Protein AF-A0A8S3XMY6-F1 (afdb_monomer_lite)

InterPro domains:
  IPR025398 ZMYM1-like, RNase-like domain [PF14291] (7-100)

Foldseek 3Di:
DPPPDDPVVVPPDDDPVVVVVCCVPPVVVVVLVVVCVQQPPHDKDKDWDWDDDVDQKIWIWIWIWGAGVHIDIGTQDIFTFNDPDPVRVVVSVVVSVVVSD

Structure (mmCIF, N/CA/C/O backbone):
data_AF-A0A8S3XMY6-F1
#
_entry.id   AF-A0A8S3XMY6-F1
#
loop_
_atom_site.group_PDB
_atom_site.id
_atom_site.type_symbol
_atom_site.label_atom_id
_atom_site.label_alt_id
_atom_site.label_comp_id
_atom_site.label_asym_id
_atom_site.label_entity_id
_atom_site.label_seq_id
_atom_site.pdbx_PDB_ins_code
_atom_site.Cartn_x
_atom_site.Cartn_y
_atom_site.Cartn_z
_atom_site.occupancy
_atom_site.B_iso_or_equiv
_atom_site.auth_seq_id
_atom_site.auth_comp_id
_atom_site.auth_asym_id
_atom_site.auth_atom_id
_atom_site.pdbx_PDB_model_num
ATOM 1 N N . MET A 1 1 ? -8.562 22.765 8.006 1.00 46.72 1 MET A N 1
ATOM 2 C CA . MET A 1 1 ? -8.330 22.030 9.271 1.00 46.72 1 MET A CA 1
ATOM 3 C C . MET A 1 1 ? -9.574 22.128 10.140 1.00 46.72 1 MET A C 1
ATOM 5 O O . MET A 1 1 ? -10.085 23.227 10.315 1.00 46.72 1 MET A O 1
ATOM 9 N N . CYS A 1 2 ? -10.077 20.980 10.596 1.00 55.47 2 CYS A N 1
ATOM 10 C CA . CYS A 1 2 ? -11.446 20.757 11.083 1.00 55.47 2 CYS A CA 1
ATOM 11 C C . CYS A 1 2 ? -11.696 21.128 12.566 1.00 55.47 2 CYS A C 1
ATOM 13 O O . CYS A 1 2 ? -12.789 20.896 13.066 1.00 55.47 2 CYS A O 1
ATOM 15 N N . PHE A 1 3 ? -10.720 21.714 13.274 1.00 64.88 3 PHE A N 1
ATOM 16 C CA . PHE A 1 3 ? -10.809 21.996 14.719 1.00 64.88 3 PHE A CA 1
ATOM 17 C C . PHE A 1 3 ? -10.192 23.359 15.068 1.00 64.88 3 PHE A C 1
ATOM 19 O O . PHE A 1 3 ? -9.120 23.434 15.662 1.00 64.88 3 PHE A O 1
ATOM 26 N N . LYS A 1 4 ? -10.822 24.461 14.646 1.00 64.62 4 LYS A N 1
ATOM 27 C CA . LYS A 1 4 ? -10.269 25.812 14.872 1.00 64.62 4 LYS A CA 1
ATOM 28 C C . LYS A 1 4 ? -10.409 26.298 16.324 1.00 64.62 4 LYS A C 1
ATOM 30 O O . LYS A 1 4 ? -9.573 27.082 16.768 1.00 64.62 4 LYS A O 1
ATOM 35 N N . ASP A 1 5 ? -11.384 25.775 17.071 1.00 77.50 5 ASP A N 1
ATOM 36 C CA . ASP A 1 5 ? -11.803 26.348 18.363 1.00 77.50 5 ASP A CA 1
ATOM 37 C C . ASP A 1 5 ? -11.350 25.551 19.600 1.00 77.50 5 ASP A C 1
ATOM 39 O O . ASP A 1 5 ? -11.593 25.964 20.734 1.00 77.50 5 ASP A O 1
ATOM 43 N N . SER A 1 6 ? -10.675 24.410 19.423 1.00 81.81 6 SER A N 1
ATOM 44 C CA . SER A 1 6 ? -10.170 23.632 20.561 1.00 81.81 6 SER A CA 1
ATOM 45 C C . SER A 1 6 ? -8.820 24.176 21.034 1.00 81.81 6 SER A C 1
ATOM 47 O O . SER A 1 6 ? -7.838 24.187 20.283 1.00 81.81 6 SER A O 1
ATOM 49 N N . LYS A 1 7 ? -8.763 24.589 22.310 1.00 78.25 7 LYS A N 1
ATOM 50 C CA . LYS A 1 7 ? -7.539 25.077 22.972 1.00 78.25 7 LYS A CA 1
ATOM 51 C C . LYS A 1 7 ? -6.391 24.066 22.879 1.00 78.25 7 LYS A C 1
ATOM 53 O O . LYS A 1 7 ? -5.275 24.442 22.546 1.00 78.25 7 LYS A O 1
ATOM 58 N N . ALA A 1 8 ? -6.687 22.776 23.054 1.00 76.88 8 ALA A N 1
ATOM 59 C CA . ALA A 1 8 ? -5.687 21.712 22.967 1.00 76.88 8 ALA A CA 1
ATOM 60 C C . ALA A 1 8 ? -5.022 21.637 21.579 1.00 76.88 8 ALA A C 1
ATOM 62 O O . ALA A 1 8 ? -3.813 21.459 21.477 1.00 76.88 8 ALA A O 1
ATOM 63 N N . THR A 1 9 ? -5.786 21.822 20.497 1.00 71.44 9 THR A N 1
ATOM 64 C CA . THR A 1 9 ? -5.240 21.859 19.126 1.00 71.44 9 THR A CA 1
ATOM 65 C C . THR A 1 9 ? -4.516 23.159 18.796 1.00 71.44 9 THR A C 1
ATOM 67 O O . THR A 1 9 ? -3.590 23.135 17.992 1.00 71.44 9 THR A O 1
ATOM 70 N N . GLN A 1 10 ? -4.899 24.285 19.408 1.00 73.38 10 GLN A N 1
ATOM 71 C CA . GLN A 1 10 ? -4.185 25.558 19.242 1.00 73.38 10 GLN A CA 1
ATOM 72 C C . GLN A 1 10 ? -2.791 25.522 19.898 1.00 73.38 10 GLN A C 1
ATOM 74 O O . GLN A 1 10 ? -1.856 26.165 19.414 1.00 73.38 10 GLN A O 1
ATOM 79 N N . GLU A 1 11 ? -2.643 24.737 20.966 1.00 78.19 11 GLU A N 1
ATOM 80 C CA . GLU A 1 11 ? -1.387 24.539 21.698 1.00 78.19 11 GLU A CA 1
ATOM 81 C C . GLU A 1 11 ? -0.526 23.395 21.134 1.00 78.19 11 GLU A C 1
ATOM 83 O O . GLU A 1 11 ? 0.688 23.371 21.346 1.00 78.19 11 GLU A O 1
ATOM 88 N N . LEU A 1 12 ? -1.117 22.473 20.363 1.00 77.31 12 LEU A N 1
ATOM 89 C CA . LEU A 1 12 ? -0.416 21.352 19.737 1.00 77.31 12 LEU A CA 1
ATOM 90 C C . LEU A 1 12 ? 0.441 21.818 18.549 1.00 77.31 12 LEU A C 1
ATOM 92 O O . LEU A 1 12 ? 0.088 21.660 17.381 1.00 77.31 12 LEU A O 1
ATOM 96 N N . LYS A 1 13 ? 1.610 22.384 18.854 1.00 78.62 13 LYS A N 1
ATOM 97 C CA . LYS A 1 13 ? 2.654 22.707 17.876 1.00 78.62 13 LYS A CA 1
ATOM 98 C C . LYS A 1 13 ? 3.741 21.647 17.935 1.00 78.62 13 LYS A C 1
ATOM 100 O O . LYS A 1 13 ? 4.492 21.551 18.903 1.00 78.62 13 LYS A O 1
ATOM 105 N N . LEU A 1 14 ? 3.825 20.845 16.884 1.00 83.44 14 LEU A N 1
ATOM 106 C CA . LEU A 1 14 ? 4.835 19.807 16.738 1.00 83.44 14 LEU A CA 1
ATOM 107 C C . LEU A 1 14 ? 5.753 20.166 15.574 1.00 83.44 14 LEU A C 1
ATOM 109 O O . LEU A 1 14 ? 5.299 20.605 14.519 1.00 83.44 14 LEU A O 1
ATOM 113 N N . HIS A 1 15 ? 7.053 19.959 15.763 1.00 86.81 15 HIS A N 1
ATOM 114 C CA . HIS A 1 15 ? 7.994 20.015 14.652 1.00 86.81 15 HIS A CA 1
ATOM 115 C C . HIS A 1 15 ? 7.686 18.890 13.653 1.00 86.81 15 HIS A C 1
ATOM 117 O O . HIS A 1 15 ? 7.317 17.790 14.077 1.00 86.81 15 HIS A O 1
ATOM 123 N N . CYS A 1 16 ? 7.891 19.127 12.352 1.00 86.12 16 CYS A N 1
ATOM 124 C CA . CYS A 1 16 ? 7.592 18.150 11.297 1.00 86.12 16 CYS A CA 1
ATOM 125 C C . CYS A 1 16 ? 8.228 16.784 11.574 1.00 86.12 16 CYS A C 1
ATOM 127 O O . CYS A 1 16 ? 7.565 15.768 11.421 1.00 86.12 16 CYS A O 1
ATOM 129 N N . THR A 1 17 ? 9.463 16.748 12.085 1.00 90.25 17 THR A N 1
ATOM 130 C CA . THR A 1 17 ? 10.135 15.494 12.466 1.00 90.25 17 THR A CA 1
ATOM 131 C C . THR A 1 17 ? 9.342 14.701 13.503 1.00 90.25 17 THR A C 1
ATOM 133 O O . THR A 1 17 ? 9.183 13.497 13.354 1.00 90.25 17 THR A O 1
ATOM 136 N N . LYS A 1 18 ? 8.793 15.367 14.528 1.00 88.31 18 LYS A N 1
ATOM 137 C CA . LYS A 1 18 ? 8.014 14.710 15.584 1.00 88.31 18 LYS A CA 1
ATOM 138 C C . LYS A 1 18 ? 6.661 14.228 15.059 1.00 88.31 18 LYS A C 1
ATOM 140 O O . LYS A 1 18 ? 6.239 13.135 15.416 1.00 88.31 18 LYS A O 1
ATOM 145 N N . CYS A 1 19 ? 6.013 14.999 14.184 1.00 90.19 19 CYS A N 1
ATOM 146 C CA . CYS A 1 19 ? 4.811 14.540 13.481 1.00 90.19 19 CYS A CA 1
ATOM 147 C C . CYS A 1 19 ? 5.093 13.292 12.644 1.00 90.19 19 CYS A C 1
ATOM 149 O O . CYS A 1 19 ? 4.370 12.309 12.767 1.00 90.19 19 CYS A O 1
ATOM 151 N N . THR A 1 20 ? 6.153 13.311 11.834 1.00 92.25 20 THR A N 1
ATOM 152 C CA . THR A 1 20 ? 6.560 12.168 11.010 1.00 92.25 20 THR A CA 1
ATOM 153 C C . THR A 1 20 ? 6.849 10.942 11.868 1.00 92.25 20 THR A C 1
ATOM 155 O O . THR A 1 20 ? 6.432 9.844 11.517 1.00 92.25 20 THR A O 1
ATOM 158 N N . GLU A 1 21 ? 7.495 11.118 13.019 1.00 94.31 21 GLU A N 1
ATOM 159 C CA . GLU A 1 21 ? 7.799 10.014 13.930 1.00 94.31 21 GLU A CA 1
ATOM 160 C C . GLU A 1 21 ? 6.538 9.416 14.569 1.00 94.31 21 GLU A C 1
ATOM 162 O O . GLU A 1 21 ? 6.427 8.200 14.707 1.00 94.31 21 GLU A O 1
ATOM 167 N N . ILE A 1 22 ? 5.546 10.250 14.899 1.00 94.44 22 ILE A N 1
ATOM 168 C CA . ILE A 1 22 ? 4.233 9.783 15.368 1.00 94.44 22 ILE A CA 1
ATOM 169 C C . ILE A 1 22 ? 3.499 9.034 14.250 1.00 94.44 22 ILE A C 1
ATOM 171 O O . ILE A 1 22 ? 2.933 7.970 14.498 1.00 94.44 22 ILE A O 1
ATOM 175 N N . MET A 1 23 ? 3.525 9.551 13.016 1.00 92.31 23 MET A N 1
ATOM 176 C CA . MET A 1 23 ? 2.940 8.854 11.867 1.00 92.31 23 MET A CA 1
ATOM 177 C C . MET A 1 23 ? 3.569 7.471 11.693 1.00 92.31 23 MET A C 1
ATOM 179 O O . MET A 1 23 ? 2.845 6.486 11.623 1.00 92.31 23 MET A O 1
ATOM 183 N N . LYS A 1 24 ? 4.904 7.392 11.672 1.00 92.44 24 LYS A N 1
ATOM 184 C CA . LYS A 1 24 ? 5.650 6.159 11.393 1.00 92.44 24 LYS A CA 1
ATOM 185 C C . LYS A 1 24 ? 5.530 5.109 12.490 1.00 92.44 24 LYS A C 1
ATOM 187 O O . LYS A 1 24 ? 5.375 3.938 12.175 1.00 92.44 24 LYS A O 1
ATOM 192 N N . ASN A 1 25 ? 5.603 5.509 13.758 1.00 94.44 25 ASN A N 1
ATOM 193 C CA . ASN A 1 25 ? 5.699 4.543 14.858 1.00 94.44 25 ASN A CA 1
ATOM 194 C C . ASN A 1 25 ? 4.377 4.276 15.573 1.00 94.44 25 ASN A C 1
ATOM 196 O O . ASN A 1 25 ? 4.286 3.305 16.317 1.00 94.44 25 ASN A O 1
ATOM 200 N N . VAL A 1 26 ? 3.369 5.133 15.392 1.00 94.62 26 VAL A N 1
ATOM 201 C CA . VAL A 1 26 ? 2.086 5.001 16.097 1.00 94.62 26 VAL A CA 1
ATOM 202 C C . VAL A 1 26 ? 0.953 4.760 15.113 1.00 94.62 26 VAL A C 1
ATOM 204 O O . VAL A 1 26 ? 0.305 3.719 15.176 1.00 94.62 26 VAL A O 1
ATOM 207 N N . LEU A 1 27 ? 0.718 5.693 14.186 1.00 94.06 27 LEU A N 1
ATOM 208 C CA . LEU A 1 27 ? -0.445 5.593 13.300 1.00 94.06 27 LEU A CA 1
ATOM 209 C C . LEU A 1 27 ? -0.273 4.526 12.221 1.00 94.06 27 LEU A C 1
ATOM 211 O O . LEU A 1 27 ? -1.191 3.746 11.991 1.00 94.06 27 LEU A O 1
ATOM 215 N N . MET A 1 28 ? 0.890 4.465 11.575 1.00 90.69 28 MET A N 1
ATOM 216 C CA . MET A 1 28 ? 1.150 3.512 10.498 1.00 90.69 28 MET A CA 1
ATOM 217 C C . MET A 1 28 ? 1.000 2.051 10.964 1.00 90.69 28 MET A C 1
ATOM 219 O O . MET A 1 28 ? 0.251 1.326 10.310 1.00 90.69 28 MET A O 1
ATOM 223 N N . PRO A 1 29 ? 1.597 1.594 12.087 1.00 92.44 29 PRO A N 1
ATOM 224 C CA . PRO A 1 29 ? 1.404 0.222 12.558 1.00 92.44 29 PRO A CA 1
ATOM 225 C C . PRO A 1 29 ? -0.049 -0.069 12.945 1.00 92.44 29 PRO A C 1
ATOM 227 O O . PRO A 1 29 ? -0.537 -1.166 12.683 1.00 92.44 29 PRO A O 1
ATOM 230 N N . HIS A 1 30 ? -0.746 0.912 13.533 1.00 94.19 30 HIS A N 1
ATOM 231 C CA . HIS A 1 30 ? -2.156 0.781 13.896 1.00 94.19 30 HIS A CA 1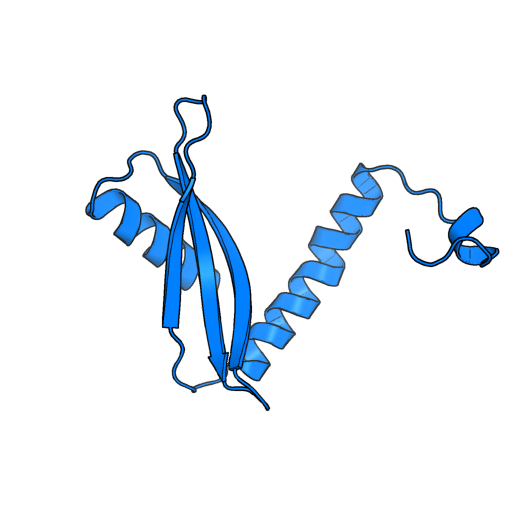
ATOM 232 C C . HIS A 1 30 ? -3.037 0.556 12.662 1.00 94.19 30 HIS A C 1
ATOM 234 O O . HIS A 1 30 ? -3.715 -0.463 12.577 1.00 94.19 30 HIS A O 1
ATOM 240 N N . PHE A 1 31 ? -2.981 1.463 11.682 1.00 91.19 31 PHE A N 1
ATOM 241 C CA . PHE A 1 31 ? -3.793 1.358 10.467 1.00 91.19 31 PHE A CA 1
ATOM 242 C C . PHE A 1 31 ? -3.410 0.160 9.606 1.00 91.19 31 PHE A C 1
ATOM 244 O O . PHE A 1 31 ? -4.276 -0.447 8.985 1.00 91.19 31 PHE A O 1
ATOM 251 N N . ARG A 1 32 ? -2.127 -0.215 9.580 1.00 89.56 32 ARG A N 1
ATOM 252 C CA . ARG A 1 32 ? -1.691 -1.421 8.877 1.00 89.56 32 ARG A CA 1
ATOM 253 C C . ARG A 1 32 ? -2.296 -2.676 9.499 1.00 89.56 32 ARG A C 1
ATOM 255 O O . ARG A 1 32 ? -2.780 -3.530 8.767 1.00 89.56 32 ARG A O 1
ATOM 262 N N . LYS A 1 33 ? -2.282 -2.785 10.830 1.00 92.00 33 LYS A N 1
ATOM 263 C CA . LYS A 1 33 ? -2.917 -3.907 11.525 1.00 92.00 33 LYS A CA 1
ATOM 264 C C . LYS A 1 33 ? -4.422 -3.940 11.260 1.00 92.00 33 LYS A C 1
ATOM 266 O O . LYS A 1 33 ? -4.939 -4.983 10.892 1.00 92.00 33 LYS A O 1
ATOM 271 N N . GLU A 1 34 ? -5.090 -2.798 11.397 1.00 92.19 34 GLU A N 1
ATOM 272 C CA . GLU A 1 34 ? -6.526 -2.664 11.136 1.00 92.19 34 GLU A CA 1
ATOM 273 C C . GLU A 1 34 ? -6.887 -3.097 9.707 1.00 92.19 34 GLU A C 1
ATOM 275 O O . GLU A 1 34 ? -7.808 -3.884 9.522 1.00 92.19 34 GLU A O 1
ATOM 280 N N . LEU A 1 35 ? -6.108 -2.669 8.707 1.00 90.88 35 LEU A N 1
ATOM 281 C CA . LEU A 1 35 ? -6.292 -3.059 7.308 1.00 90.88 35 LEU A CA 1
ATOM 282 C C . LEU A 1 35 ? -6.162 -4.576 7.097 1.00 90.88 35 LEU A C 1
ATOM 284 O O . LEU A 1 35 ? -6.979 -5.168 6.395 1.00 90.88 35 LEU A O 1
ATOM 288 N N . LEU A 1 36 ? -5.133 -5.201 7.677 1.00 89.81 36 LEU A N 1
ATOM 289 C CA . LEU A 1 36 ? -4.905 -6.644 7.548 1.00 89.81 36 LEU A CA 1
ATOM 290 C C . LEU A 1 36 ? -5.991 -7.456 8.262 1.00 89.81 36 LEU A C 1
ATOM 292 O O . LEU A 1 36 ? -6.472 -8.442 7.704 1.00 89.81 36 LEU A O 1
ATOM 296 N N . ASP A 1 37 ? -6.398 -7.026 9.458 1.00 92.06 37 ASP A N 1
ATOM 297 C CA . ASP A 1 37 ? -7.460 -7.670 10.234 1.00 92.06 37 ASP A CA 1
ATOM 298 C C . ASP A 1 37 ? -8.818 -7.573 9.506 1.00 92.06 37 ASP A C 1
ATOM 300 O O . ASP A 1 37 ? -9.587 -8.536 9.517 1.00 92.06 37 ASP A O 1
ATOM 304 N N . ASP A 1 38 ? -9.099 -6.450 8.832 1.00 91.31 38 ASP A N 1
ATOM 305 C CA . ASP A 1 38 ? -10.354 -6.224 8.100 1.00 91.31 38 ASP A CA 1
ATOM 306 C C . ASP A 1 38 ? -10.430 -7.022 6.781 1.00 91.31 38 ASP A C 1
ATOM 308 O O . ASP A 1 38 ? -11.466 -7.600 6.442 1.00 91.31 38 ASP A O 1
ATOM 312 N N . ILE A 1 39 ? -9.314 -7.132 6.047 1.00 91.88 39 ILE A N 1
ATOM 313 C CA . ILE A 1 39 ? -9.228 -7.988 4.851 1.00 91.88 39 ILE A CA 1
ATOM 314 C C . ILE A 1 39 ? -9.299 -9.472 5.245 1.00 91.88 39 ILE A C 1
ATOM 316 O O . ILE A 1 39 ? -10.032 -10.254 4.629 1.00 91.88 39 ILE A O 1
ATOM 320 N N . GLY A 1 40 ? -8.529 -9.877 6.259 1.00 89.44 40 GLY A N 1
ATOM 321 C CA . GLY A 1 40 ? -8.411 -11.263 6.700 1.00 89.44 40 GLY A CA 1
ATOM 322 C C . GLY A 1 40 ? -8.082 -12.225 5.549 1.00 89.44 40 GLY A C 1
ATOM 323 O O . GLY A 1 40 ? -7.169 -12.000 4.762 1.00 89.44 40 GLY A O 1
ATOM 324 N N . TYR A 1 41 ? -8.859 -13.306 5.431 1.00 88.94 41 TYR A N 1
ATOM 325 C CA . TYR A 1 41 ? -8.732 -14.304 4.353 1.00 88.94 41 TYR A CA 1
ATOM 326 C C . TYR A 1 41 ? -9.682 -14.052 3.173 1.00 88.94 41 TYR A C 1
ATOM 328 O O . TYR A 1 41 ? -9.928 -14.945 2.355 1.00 88.94 41 TYR A O 1
ATOM 336 N N . GLN A 1 42 ? -10.285 -12.865 3.105 1.00 90.31 42 GLN A N 1
ATOM 337 C CA . GLN A 1 42 ? -11.244 -12.541 2.062 1.00 90.31 42 GLN A CA 1
ATOM 338 C C . GLN A 1 42 ? -10.543 -12.185 0.751 1.00 90.31 42 GLN A C 1
ATOM 340 O O . GLN A 1 42 ? -9.362 -11.840 0.698 1.00 90.31 42 GLN A O 1
ATOM 345 N N . LYS A 1 43 ? -11.294 -12.265 -0.349 1.00 92.69 43 LYS A N 1
ATOM 346 C CA . LYS A 1 43 ? -10.790 -11.841 -1.654 1.00 92.69 43 LYS A CA 1
ATOM 347 C C . LYS A 1 43 ? -10.672 -10.322 -1.689 1.00 92.69 43 LYS A C 1
ATOM 349 O O . LYS A 1 43 ? -11.589 -9.608 -1.289 1.00 92.69 43 LYS A O 1
ATOM 354 N N . PHE A 1 44 ? -9.582 -9.852 -2.271 1.00 94.38 44 PHE A N 1
ATOM 355 C CA . PHE A 1 44 ? -9.355 -8.449 -2.574 1.00 94.38 44 PHE A CA 1
ATOM 356 C C . PHE A 1 44 ? -8.938 -8.300 -4.039 1.00 94.38 44 PHE A C 1
ATOM 358 O O . PHE A 1 44 ? -8.644 -9.271 -4.737 1.00 94.38 44 PHE A O 1
ATOM 365 N N . SER A 1 45 ? -8.929 -7.064 -4.515 1.00 95.12 45 SER A N 1
ATOM 366 C CA . SER A 1 45 ? -8.363 -6.681 -5.804 1.00 95.12 45 SER A CA 1
ATOM 367 C C . SER A 1 45 ? -7.402 -5.520 -5.602 1.00 95.12 45 SER A C 1
ATOM 369 O O . SER A 1 45 ? -7.535 -4.761 -4.644 1.00 95.12 45 SER A O 1
ATOM 371 N N . ILE A 1 46 ? -6.427 -5.383 -6.492 1.00 94.56 46 ILE A N 1
ATOM 372 C CA . ILE A 1 46 ? -5.450 -4.297 -6.449 1.00 94.56 46 ILE A CA 1
ATOM 373 C C . ILE A 1 46 ? -5.643 -3.444 -7.695 1.00 94.56 46 ILE A C 1
ATOM 375 O O . ILE A 1 46 ? -5.743 -3.961 -8.807 1.00 94.56 46 ILE A O 1
ATOM 379 N N . ILE A 1 47 ? -5.713 -2.135 -7.496 1.00 94.69 47 ILE A N 1
ATOM 380 C CA . ILE A 1 47 ? -5.576 -1.141 -8.551 1.00 94.69 47 ILE A CA 1
ATOM 381 C C . ILE A 1 47 ? -4.132 -0.675 -8.530 1.00 94.69 47 ILE A C 1
ATOM 383 O O . ILE A 1 47 ? -3.598 -0.366 -7.463 1.00 94.69 47 ILE A O 1
ATOM 387 N N . MET A 1 48 ? -3.527 -0.606 -9.704 1.00 93.06 48 MET A N 1
ATOM 388 C CA . MET A 1 48 ? -2.176 -0.104 -9.869 1.00 93.06 48 MET A CA 1
ATOM 389 C C . MET A 1 48 ? -2.215 1.015 -10.892 1.00 93.06 48 MET A C 1
ATOM 391 O O . MET A 1 48 ? -2.828 0.842 -11.947 1.00 93.06 48 MET A O 1
ATOM 395 N N . ASP A 1 49 ? -1.583 2.134 -10.568 1.00 91.38 49 ASP A N 1
ATOM 396 C CA . ASP A 1 49 ? -1.458 3.273 -11.470 1.00 91.38 49 ASP A CA 1
ATOM 397 C C . ASP A 1 49 ? -0.008 3.750 -11.511 1.00 91.38 49 ASP A C 1
ATOM 399 O O . ASP A 1 49 ? 0.651 3.858 -10.474 1.00 91.38 49 ASP A O 1
ATOM 403 N N . GLU A 1 50 ? 0.502 3.997 -12.714 1.00 87.62 50 GLU A N 1
ATOM 404 C CA . GLU A 1 50 ? 1.840 4.552 -12.889 1.00 87.62 50 GLU A CA 1
ATOM 405 C C . GLU A 1 50 ? 1.745 6.071 -12.807 1.00 87.62 50 GLU A C 1
ATOM 407 O O . GLU A 1 50 ? 1.098 6.712 -13.630 1.00 87.62 50 GLU A O 1
ATOM 412 N N . SER A 1 51 ? 2.394 6.662 -11.807 1.00 77.62 51 SER A N 1
ATOM 413 C CA . SER A 1 51 ? 2.507 8.111 -11.721 1.00 77.62 51 SER A CA 1
ATOM 414 C C . SER A 1 51 ? 3.838 8.544 -12.317 1.00 77.62 51 SER A C 1
ATOM 416 O O . SER A 1 51 ? 4.906 8.155 -11.834 1.00 77.62 51 SER A O 1
ATOM 418 N N . THR A 1 52 ? 3.773 9.384 -13.341 1.00 64.31 52 THR A N 1
ATOM 419 C CA . THR A 1 52 ? 4.947 10.023 -13.927 1.00 64.31 52 THR A CA 1
ATOM 420 C C . THR A 1 52 ? 5.315 11.256 -13.111 1.00 64.31 52 THR A C 1
ATOM 422 O O . THR A 1 52 ? 4.646 12.288 -13.202 1.00 64.31 52 THR A O 1
ATOM 425 N N . ASP A 1 53 ? 6.376 11.159 -12.316 1.00 64.94 53 ASP A N 1
ATOM 426 C CA . ASP A 1 53 ? 7.100 12.341 -11.855 1.00 64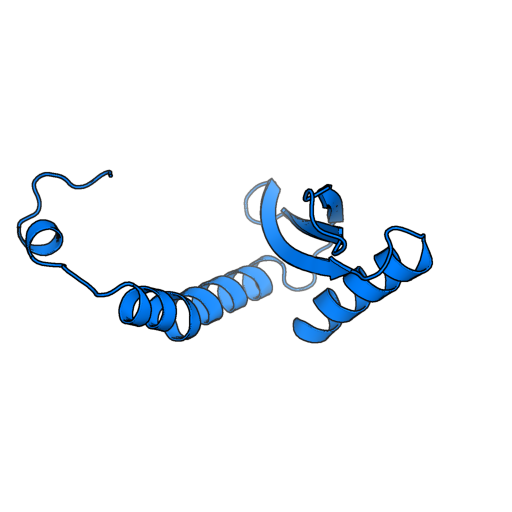.94 53 ASP A CA 1
ATOM 427 C C . ASP A 1 53 ? 8.044 12.826 -12.972 1.00 64.94 53 ASP A C 1
ATOM 429 O O . ASP A 1 53 ? 8.404 12.069 -13.873 1.00 64.94 53 ASP A O 1
ATOM 433 N N . VAL A 1 54 ? 8.450 14.097 -12.942 1.00 68.94 54 VAL A N 1
ATOM 434 C CA . VAL A 1 54 ? 9.442 14.639 -13.895 1.00 68.94 54 VAL A CA 1
ATOM 435 C C . VAL A 1 54 ? 10.850 14.076 -13.646 1.00 68.94 54 VAL A C 1
ATOM 437 O O . VAL A 1 54 ? 11.764 14.287 -14.446 1.00 68.94 54 VAL A O 1
ATOM 440 N N . SER A 1 55 ? 11.050 13.378 -12.525 1.00 64.31 55 SER A N 1
ATOM 441 C CA . SER A 1 55 ? 12.297 12.692 -12.215 1.00 64.31 55 SER A CA 1
ATOM 442 C C . SER A 1 55 ? 12.481 11.404 -13.027 1.00 64.31 55 SER A C 1
ATOM 444 O O . SER A 1 55 ? 11.577 10.879 -13.669 1.00 64.31 55 SER A O 1
ATOM 446 N N . VAL A 1 56 ? 13.710 10.885 -13.011 1.00 71.25 56 VAL A N 1
ATOM 447 C CA . VAL A 1 56 ? 14.080 9.629 -13.688 1.00 71.25 56 VAL A CA 1
ATOM 448 C C . VAL A 1 56 ? 13.458 8.406 -12.988 1.00 71.25 56 VAL A C 1
ATOM 450 O O . VAL A 1 56 ? 13.416 7.322 -13.565 1.00 71.25 56 VAL A O 1
ATOM 453 N N . ILE A 1 57 ? 12.967 8.574 -11.755 1.00 79.44 57 ILE A N 1
ATOM 454 C CA . ILE A 1 57 ? 12.369 7.514 -10.944 1.00 79.44 57 ILE A CA 1
ATOM 455 C C . ILE A 1 57 ? 10.872 7.467 -11.232 1.00 79.44 57 ILE A C 1
ATOM 457 O O . ILE A 1 57 ? 10.174 8.474 -11.139 1.00 79.44 57 ILE A O 1
ATOM 461 N N . LYS A 1 58 ? 10.371 6.276 -11.555 1.00 85.81 58 LYS A N 1
ATOM 462 C CA . LYS A 1 58 ? 8.942 6.050 -11.753 1.00 85.81 58 LYS A CA 1
ATOM 463 C C . LYS A 1 58 ? 8.315 5.564 -10.457 1.00 85.81 58 LYS A C 1
ATOM 465 O O . LYS A 1 58 ? 8.955 4.867 -9.669 1.00 85.81 58 LYS A O 1
ATOM 470 N N . HIS A 1 59 ? 7.050 5.900 -10.250 1.00 90.81 59 HIS A N 1
ATOM 471 C CA . HIS A 1 59 ? 6.315 5.484 -9.066 1.00 90.81 59 HIS A CA 1
ATOM 472 C C . HIS A 1 59 ? 5.065 4.701 -9.462 1.00 90.81 59 HIS A C 1
ATOM 474 O O . HIS A 1 59 ? 4.342 5.079 -10.382 1.00 90.81 59 HIS A O 1
ATOM 480 N N . LEU A 1 60 ? 4.824 3.604 -8.752 1.00 92.56 60 LEU A N 1
ATOM 481 C CA . LEU A 1 60 ? 3.655 2.752 -8.889 1.00 92.56 60 LEU A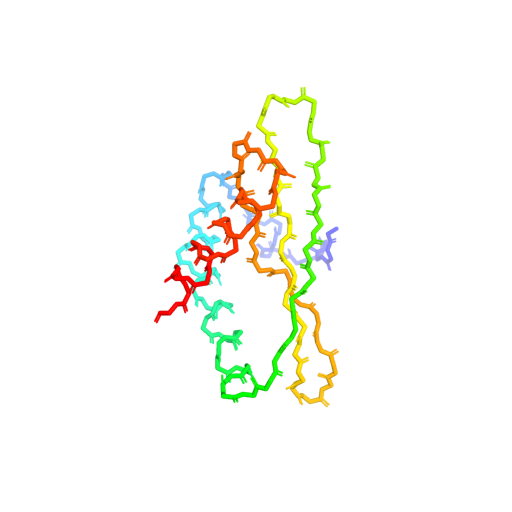 CA 1
ATOM 482 C C . LEU A 1 60 ? 2.772 2.944 -7.655 1.00 92.56 60 LEU A C 1
ATOM 484 O O . LEU A 1 60 ? 3.133 2.539 -6.549 1.00 92.56 60 LEU A O 1
ATOM 488 N N . GLY A 1 61 ? 1.627 3.594 -7.839 1.00 93.56 61 GLY A N 1
ATOM 489 C CA . GLY A 1 61 ? 0.618 3.750 -6.801 1.00 93.56 61 GLY A CA 1
ATOM 490 C C . GLY A 1 61 ? -0.228 2.489 -6.694 1.00 93.56 61 GLY A C 1
ATOM 491 O O . GLY A 1 61 ? -0.830 2.063 -7.679 1.00 93.56 61 GLY A O 1
ATOM 492 N N . LEU A 1 62 ? -0.290 1.905 -5.499 1.00 94.25 62 LEU A N 1
ATOM 493 C CA . LEU A 1 62 ? -1.061 0.700 -5.217 1.00 94.25 62 LEU A CA 1
ATOM 494 C C . LEU A 1 62 ? -2.252 1.037 -4.321 1.00 94.25 62 LEU A C 1
ATOM 496 O O . LEU A 1 62 ? -2.108 1.627 -3.249 1.00 94.25 62 LEU A O 1
ATOM 500 N N . VAL A 1 63 ? -3.444 0.627 -4.745 1.00 94.88 63 VAL A N 1
ATOM 501 C CA . VAL A 1 63 ? -4.682 0.757 -3.971 1.00 94.88 63 VAL A CA 1
ATOM 502 C C . VAL A 1 63 ? -5.309 -0.618 -3.838 1.00 94.88 63 VAL A C 1
ATOM 504 O O . VAL A 1 63 ? -5.580 -1.282 -4.837 1.00 94.88 63 VAL A O 1
ATOM 507 N N . ILE A 1 64 ? -5.584 -1.037 -2.610 1.00 94.62 64 ILE A N 1
ATOM 508 C CA . ILE A 1 64 ? -6.277 -2.290 -2.335 1.00 94.62 64 ILE A CA 1
ATOM 509 C C . ILE A 1 64 ? -7.778 -2.035 -2.218 1.00 94.62 64 ILE A C 1
ATOM 511 O O . ILE A 1 64 ? -8.224 -1.118 -1.526 1.00 94.62 64 ILE A O 1
ATOM 515 N N . ARG A 1 65 ? -8.575 -2.845 -2.913 1.00 95.69 65 ARG A N 1
ATOM 516 C CA . ARG A 1 65 ? -10.031 -2.875 -2.776 1.00 95.69 65 ARG A CA 1
ATOM 517 C C . ARG A 1 65 ? -10.476 -4.206 -2.212 1.00 95.69 65 ARG A C 1
ATOM 519 O O . ARG A 1 65 ? -10.170 -5.253 -2.780 1.00 95.69 65 ARG A O 1
ATOM 526 N N . TYR A 1 66 ? -11.250 -4.157 -1.146 1.00 94.44 66 TYR A N 1
ATOM 527 C CA . TYR A 1 66 ? -11.755 -5.334 -0.452 1.00 94.44 66 TYR A CA 1
ATOM 528 C C . TYR A 1 66 ? -13.152 -5.050 0.099 1.00 94.44 66 TYR A C 1
ATOM 530 O O . TYR A 1 66 ? -13.656 -3.924 0.018 1.00 94.44 66 TYR A O 1
ATOM 538 N N . TYR A 1 67 ? -13.807 -6.092 0.597 1.00 93.12 67 TYR A N 1
ATOM 539 C CA . TYR A 1 67 ? -15.135 -5.988 1.179 1.00 93.12 67 TYR A CA 1
ATOM 540 C C . TYR A 1 67 ? -15.047 -6.213 2.687 1.00 93.12 67 TYR A C 1
ATOM 542 O O . TYR A 1 67 ? -14.626 -7.278 3.127 1.00 93.12 67 TYR A O 1
ATOM 550 N N . SER A 1 68 ? -15.443 -5.199 3.450 1.00 88.12 68 SER A N 1
ATOM 551 C CA . SER A 1 68 ? -15.654 -5.291 4.897 1.00 88.12 68 SER A CA 1
ATOM 552 C C . SER A 1 68 ? -17.167 -5.286 5.159 1.00 88.12 68 SER A C 1
ATOM 554 O O . SER A 1 68 ? -17.881 -6.162 4.676 1.00 88.12 68 SER A O 1
ATOM 556 N N . ALA A 1 69 ? -17.710 -4.264 5.825 1.00 89.81 69 ALA A N 1
ATOM 557 C CA . ALA A 1 69 ? -19.152 -4.000 5.872 1.00 89.81 69 ALA A CA 1
ATOM 558 C C . ALA A 1 69 ? -19.698 -3.451 4.536 1.00 89.81 69 ALA A C 1
ATOM 560 O O . ALA A 1 69 ? -20.882 -3.596 4.228 1.00 89.81 69 ALA A O 1
ATOM 561 N N . ALA A 1 70 ? -18.828 -2.817 3.750 1.00 91.75 70 ALA A N 1
ATOM 562 C CA . ALA A 1 70 ? -19.083 -2.297 2.413 1.00 91.75 70 ALA A CA 1
ATOM 563 C C . ALA A 1 70 ? -17.809 -2.428 1.562 1.00 91.75 70 ALA A C 1
ATOM 565 O O . ALA A 1 70 ? -16.753 -2.826 2.058 1.00 91.75 70 ALA A O 1
AT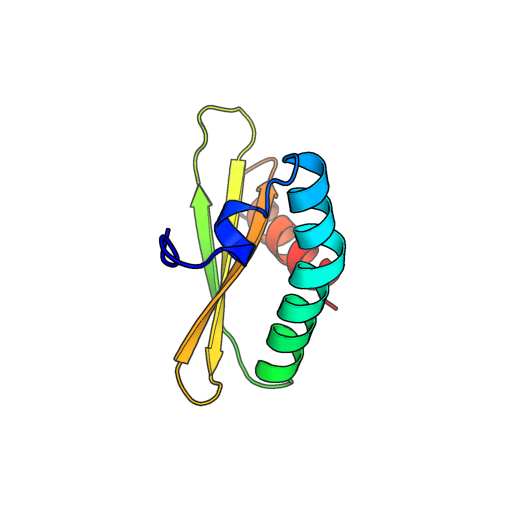OM 566 N N . GLN A 1 71 ? -17.892 -2.072 0.279 1.00 92.31 71 GLN A N 1
ATOM 567 C CA . GLN A 1 71 ? -16.708 -2.004 -0.573 1.00 92.31 71 GLN A CA 1
ATOM 568 C C . GLN A 1 71 ? -15.806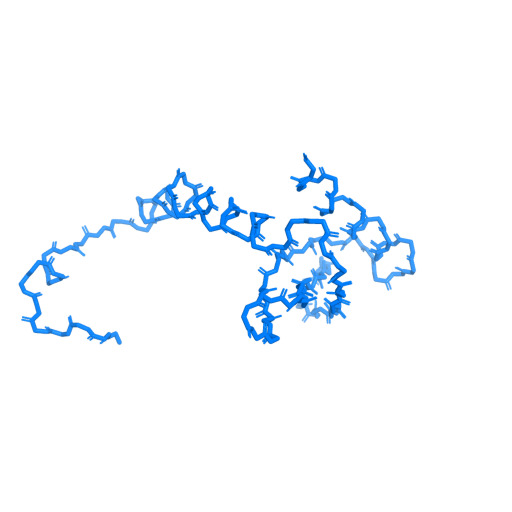 -0.847 -0.124 1.00 92.31 71 GLN A C 1
ATOM 570 O O . GLN A 1 71 ? -16.191 0.319 -0.218 1.00 92.31 71 GLN A O 1
ATOM 575 N N . VAL A 1 72 ? -14.593 -1.175 0.313 1.00 93.62 72 VAL A N 1
ATOM 576 C CA . VAL A 1 72 ? -13.580 -0.215 0.759 1.00 93.62 72 VAL A CA 1
ATOM 577 C C . VAL A 1 72 ? -12.460 -0.158 -0.275 1.00 93.62 72 VAL A C 1
ATOM 579 O O . VAL A 1 72 ? -12.107 -1.159 -0.896 1.00 93.62 72 VAL A O 1
ATOM 582 N N . SER A 1 73 ? -11.928 1.040 -0.515 1.00 93.94 73 SER A N 1
ATOM 583 C CA . SER A 1 73 ? -10.713 1.254 -1.306 1.00 93.94 73 SER A CA 1
ATOM 584 C C . SER A 1 73 ? -9.718 2.003 -0.436 1.00 93.94 73 SER A C 1
ATOM 586 O O . SER A 1 73 ? -9.979 3.144 -0.060 1.00 93.94 73 SER A O 1
ATOM 588 N N . SER A 1 74 ? -8.599 1.361 -0.126 1.00 92.25 74 SER A N 1
ATOM 589 C CA . SER A 1 74 ? -7.562 1.918 0.736 1.00 92.25 74 SER A CA 1
ATOM 590 C C . SER A 1 74 ? -6.262 2.045 -0.034 1.00 92.25 74 SER A C 1
ATOM 592 O O . SER A 1 74 ? -5.874 1.151 -0.787 1.00 92.25 74 SER A O 1
ATOM 594 N N . PHE A 1 75 ? -5.581 3.170 0.156 1.00 91.00 75 PHE A N 1
ATOM 595 C CA . PHE A 1 75 ? -4.229 3.337 -0.353 1.00 91.00 75 PHE A CA 1
ATOM 596 C C . PHE A 1 75 ? -3.299 2.353 0.362 1.00 91.00 75 PHE A C 1
ATOM 598 O O . PHE A 1 75 ? -3.316 2.296 1.591 1.00 91.00 75 PHE A O 1
ATOM 605 N N . LEU A 1 76 ? -2.534 1.576 -0.405 1.00 91.56 76 LEU A N 1
ATOM 606 C CA . LEU A 1 76 ? -1.621 0.576 0.137 1.00 91.56 76 LEU A CA 1
ATOM 607 C C . LEU A 1 76 ? -0.213 1.157 0.242 1.00 91.56 76 LEU A C 1
ATOM 609 O O . LEU A 1 76 ? 0.292 1.356 1.343 1.00 91.56 76 LEU A O 1
ATOM 613 N N . GLU A 1 77 ? 0.405 1.472 -0.895 1.00 91.25 77 GLU A N 1
ATOM 614 C CA . GLU A 1 77 ? 1.783 1.957 -0.929 1.00 91.25 77 GLU A CA 1
ATOM 615 C C . GLU A 1 77 ? 2.096 2.690 -2.242 1.00 91.25 77 GLU A C 1
ATOM 617 O O . GLU A 1 77 ? 1.469 2.441 -3.274 1.00 91.25 77 GLU A O 1
ATOM 622 N N . LEU A 1 78 ? 3.078 3.598 -2.199 1.00 91.81 78 LEU A N 1
ATOM 623 C CA . LEU A 1 78 ? 3.692 4.198 -3.384 1.00 91.81 78 LEU A CA 1
ATOM 624 C C . LEU A 1 78 ? 5.073 3.570 -3.577 1.00 91.81 78 LEU A C 1
ATOM 626 O O . LEU A 1 78 ? 6.009 3.899 -2.848 1.00 91.81 78 LEU A O 1
ATOM 630 N N . VAL A 1 79 ? 5.204 2.673 -4.548 1.00 91.81 79 VAL A N 1
ATOM 631 C CA . VAL A 1 79 ? 6.448 1.931 -4.777 1.00 91.81 79 VAL A CA 1
ATOM 632 C C . VAL A 1 79 ? 7.292 2.650 -5.820 1.00 91.81 79 VAL A C 1
ATOM 634 O O . VAL A 1 79 ? 6.819 2.949 -6.913 1.00 91.81 79 VAL A O 1
ATOM 637 N N . SER A 1 80 ? 8.559 2.914 -5.513 1.00 90.31 80 SER A N 1
ATOM 638 C CA . SER A 1 80 ? 9.521 3.400 -6.507 1.00 90.31 80 SER A CA 1
ATOM 639 C C . SER A 1 80 ? 10.000 2.236 -7.372 1.00 90.31 80 SER A C 1
ATOM 641 O O . SER A 1 80 ? 10.518 1.250 -6.850 1.00 90.31 80 SER A O 1
ATOM 643 N N . ILE A 1 81 ? 9.851 2.357 -8.688 1.00 89.88 81 ILE A N 1
ATOM 644 C CA . ILE A 1 81 ? 10.258 1.349 -9.668 1.00 89.88 81 ILE A CA 1
ATOM 645 C C . ILE A 1 81 ? 11.266 1.949 -10.654 1.00 89.88 81 ILE A C 1
ATOM 647 O O . ILE A 1 81 ? 11.156 3.101 -11.072 1.00 89.88 81 ILE A O 1
ATOM 651 N N . GLU A 1 82 ? 12.262 1.155 -11.047 1.00 83.44 82 GLU A N 1
ATOM 652 C CA . GLU A 1 82 ? 13.287 1.589 -12.010 1.00 83.44 82 GLU A CA 1
ATOM 653 C C . GLU A 1 82 ? 12.725 1.711 -13.431 1.00 83.44 82 GLU A C 1
ATOM 655 O O . GLU A 1 82 ? 13.150 2.553 -14.219 1.00 83.44 82 GLU A O 1
ATOM 660 N N . SER A 1 83 ? 11.750 0.866 -13.774 1.00 86.50 83 SER A N 1
ATOM 661 C CA . SER A 1 83 ? 11.083 0.895 -15.070 1.00 86.50 83 SER A CA 1
ATOM 662 C C . SER A 1 83 ? 9.620 0.479 -14.944 1.00 86.50 83 SER A C 1
ATOM 664 O O . SER A 1 83 ? 9.271 -0.379 -14.139 1.00 86.50 83 SER A O 1
ATOM 666 N N . ALA A 1 84 ? 8.768 1.078 -15.775 1.00 85.88 84 ALA A N 1
ATOM 667 C CA . ALA A 1 84 ? 7.354 0.720 -15.908 1.00 85.88 84 ALA A CA 1
ATOM 668 C C . ALA A 1 84 ? 7.141 -0.349 -16.994 1.00 85.88 84 ALA A C 1
ATOM 670 O O . ALA A 1 84 ? 6.131 -0.344 -17.693 1.00 85.88 84 ALA A O 1
ATOM 671 N N . ASP A 1 85 ? 8.129 -1.230 -17.191 1.00 90.69 85 ASP A N 1
ATOM 672 C CA . ASP A 1 85 ? 7.935 -2.427 -18.003 1.00 90.69 85 ASP A CA 1
ATOM 673 C C . ASP A 1 85 ? 7.162 -3.490 -17.195 1.00 90.69 85 ASP A C 1
ATOM 675 O O . ASP A 1 85 ? 6.972 -3.371 -15.981 1.00 90.69 85 ASP A O 1
ATOM 679 N N . ALA A 1 86 ? 6.692 -4.545 -17.865 1.00 91.56 86 ALA A N 1
ATOM 680 C CA . ALA A 1 86 ? 5.905 -5.586 -17.205 1.00 91.56 86 ALA A CA 1
ATOM 681 C C . ALA A 1 86 ? 6.644 -6.236 -16.018 1.00 91.56 86 ALA A C 1
ATOM 683 O O . ALA A 1 86 ? 6.010 -6.618 -15.037 1.00 91.56 86 ALA A O 1
ATOM 684 N N . ARG A 1 87 ? 7.978 -6.345 -16.079 1.00 93.00 87 ARG A N 1
ATOM 685 C CA . ARG A 1 87 ? 8.780 -6.947 -15.005 1.00 93.00 87 ARG A CA 1
ATOM 686 C C . ARG A 1 87 ? 8.924 -5.989 -13.832 1.00 93.00 87 ARG A C 1
ATOM 688 O O . ARG A 1 87 ? 8.765 -6.417 -12.698 1.00 93.00 87 ARG A O 1
ATOM 695 N N . GLY A 1 88 ? 9.184 -4.711 -14.093 1.00 91.94 88 GLY A N 1
ATOM 696 C CA . GLY A 1 88 ? 9.293 -3.678 -13.069 1.00 91.94 88 GLY A CA 1
ATOM 697 C C . GLY A 1 88 ? 8.004 -3.533 -12.265 1.00 91.94 88 GLY A C 1
ATOM 698 O O . GLY A 1 88 ? 8.055 -3.494 -11.038 1.00 91.94 88 GLY A O 1
ATOM 699 N N . ILE A 1 89 ? 6.850 -3.572 -12.937 1.00 92.56 89 ILE A N 1
ATOM 700 C CA . ILE A 1 89 ? 5.538 -3.537 -12.276 1.00 92.56 89 ILE A CA 1
ATOM 701 C C . ILE A 1 89 ? 5.315 -4.790 -11.418 1.00 92.56 89 ILE A C 1
ATOM 703 O O . ILE A 1 89 ? 4.948 -4.670 -10.252 1.00 92.56 89 ILE A O 1
ATOM 707 N N . VAL A 1 90 ? 5.557 -5.991 -11.961 1.00 93.62 90 VAL A N 1
ATOM 708 C CA . VAL A 1 90 ? 5.373 -7.249 -11.210 1.00 93.62 90 VAL A CA 1
ATOM 709 C C . VAL A 1 90 ? 6.306 -7.320 -10.004 1.00 93.62 90 VAL A C 1
ATOM 711 O O . VAL A 1 90 ? 5.864 -7.680 -8.917 1.00 93.62 90 VAL A O 1
ATOM 714 N N . ASN A 1 91 ? 7.570 -6.930 -10.168 1.00 93.56 91 ASN A N 1
ATOM 715 C CA . ASN A 1 91 ? 8.543 -6.912 -9.081 1.00 93.56 91 ASN A CA 1
ATOM 716 C C . ASN A 1 91 ? 8.161 -5.893 -7.998 1.00 93.56 91 ASN A C 1
ATOM 718 O O . ASN A 1 91 ? 8.268 -6.205 -6.816 1.00 93.56 91 ASN A O 1
ATOM 722 N N . GLY A 1 92 ? 7.690 -4.703 -8.389 1.00 92.94 92 GLY A N 1
ATOM 723 C CA . GLY A 1 92 ? 7.213 -3.682 -7.452 1.00 92.94 92 GLY A CA 1
ATOM 724 C C . GLY A 1 92 ? 5.963 -4.116 -6.681 1.00 92.94 92 GLY A C 1
ATOM 725 O O . GLY A 1 92 ? 5.842 -3.847 -5.490 1.00 92.94 92 GLY A O 1
ATOM 726 N N . LEU A 1 93 ? 5.049 -4.836 -7.335 1.00 93.69 93 LEU A N 1
ATOM 727 C CA . LEU A 1 93 ? 3.894 -5.424 -6.663 1.00 93.69 93 LEU A CA 1
ATOM 728 C C . LEU A 1 93 ? 4.313 -6.537 -5.692 1.00 93.69 93 LEU A C 1
ATOM 730 O O . LEU A 1 93 ? 3.844 -6.561 -4.557 1.00 93.69 93 LEU A O 1
ATOM 734 N N . ALA A 1 94 ? 5.185 -7.451 -6.126 1.00 93.69 94 ALA A N 1
ATOM 735 C CA . ALA A 1 94 ? 5.649 -8.564 -5.302 1.00 93.69 94 ALA A CA 1
ATOM 736 C C . ALA A 1 94 ? 6.364 -8.068 -4.040 1.00 93.69 94 ALA A C 1
ATOM 738 O O . ALA A 1 94 ? 6.024 -8.503 -2.944 1.00 93.69 94 ALA A O 1
ATOM 739 N N . SER A 1 95 ? 7.271 -7.096 -4.173 1.00 93.12 95 SER A N 1
ATOM 740 C CA . SER A 1 95 ? 7.988 -6.525 -3.028 1.00 93.12 95 SER A CA 1
ATOM 741 C C . SER A 1 95 ? 7.055 -5.823 -2.038 1.00 93.12 95 SER A C 1
ATOM 743 O O . SER A 1 95 ? 7.239 -5.956 -0.828 1.00 93.12 95 SER A O 1
ATOM 745 N N . CYS A 1 96 ? 6.023 -5.126 -2.528 1.00 92.19 96 CYS A N 1
ATOM 746 C CA . CYS A 1 96 ? 4.996 -4.533 -1.674 1.00 92.19 96 CYS A CA 1
ATOM 747 C C . CYS A 1 96 ? 4.206 -5.606 -0.912 1.00 92.19 96 CYS A C 1
ATOM 749 O O . CYS A 1 96 ? 4.007 -5.486 0.292 1.00 92.19 96 CYS A O 1
ATOM 751 N N . LEU A 1 97 ? 3.777 -6.684 -1.570 1.00 90.62 97 LEU A N 1
ATOM 752 C CA . LEU A 1 97 ? 3.006 -7.737 -0.901 1.00 90.62 97 LEU A CA 1
ATOM 753 C C . LEU A 1 97 ? 3.855 -8.551 0.085 1.00 90.62 97 LEU A C 1
ATOM 755 O O . LEU A 1 97 ? 3.382 -8.882 1.168 1.00 90.62 97 LEU A O 1
ATOM 759 N N . GLU A 1 98 ? 5.114 -8.829 -0.247 1.00 91.69 98 GLU A N 1
ATOM 760 C CA . GLU A 1 98 ? 6.061 -9.500 0.651 1.00 91.69 98 GLU A CA 1
ATOM 761 C C . GLU A 1 98 ? 6.372 -8.662 1.891 1.00 91.69 98 GLU A C 1
ATOM 763 O O . GLU A 1 98 ? 6.510 -9.218 2.977 1.00 91.69 98 GLU A O 1
ATOM 768 N N . SER A 1 99 ? 6.417 -7.330 1.765 1.00 88.00 99 SER A N 1
ATOM 769 C CA . SER A 1 99 ? 6.597 -6.443 2.918 1.00 88.00 99 SER A CA 1
ATOM 770 C C . SER A 1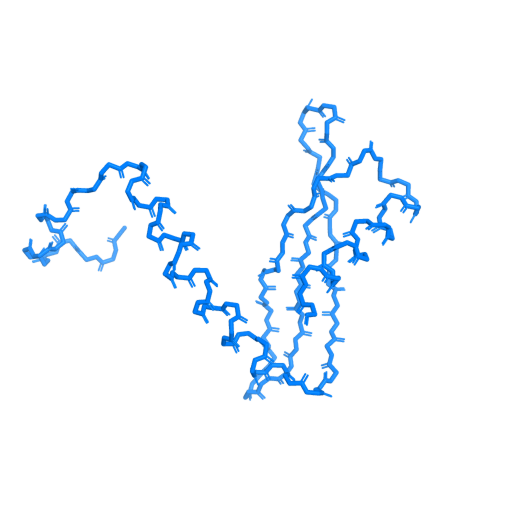 99 ? 5.383 -6.422 3.852 1.00 88.00 99 SER A C 1
ATOM 772 O O . SER A 1 99 ? 5.494 -5.881 4.955 1.00 88.00 99 SER A O 1
ATOM 774 N N . HIS A 1 100 ? 4.240 -6.979 3.426 1.00 81.12 100 HIS A N 1
ATOM 775 C CA . HIS A 1 100 ? 2.961 -7.017 4.142 1.00 81.12 100 HIS A CA 1
ATOM 776 C C . HIS A 1 100 ? 2.526 -8.407 4.643 1.00 81.12 100 HIS A C 1
ATOM 778 O O . HIS A 1 100 ? 1.527 -8.467 5.362 1.00 81.12 100 HIS A O 1
ATOM 784 N N . ASN A 1 101 ? 3.272 -9.476 4.328 1.00 64.62 101 ASN A N 1
ATOM 785 C CA . ASN A 1 101 ? 3.158 -10.788 4.993 1.00 64.62 101 ASN A CA 1
ATOM 786 C C . ASN A 1 101 ? 3.795 -10.774 6.391 1.00 64.62 101 ASN A C 1
ATOM 788 O O . ASN A 1 101 ? 3.370 -11.605 7.223 1.00 64.62 101 ASN A O 1
#

Secondary structure (DSSP, 8-state):
---SS-HHHHH----HHHHHHHIIIIIHHHHHHHHHHHHTTS-EEEEEEEE--SSS-EEEEEEEEEESSSEEEEEEEEEEES--SHHHHHHHHHHHHHTT-

Sequence (101 aa):
MCFKDSKATQELKLHCTKCTEIMKNVLMPHFRKELLDDIGYQKFSIIMDESTDVSVIKHLGLVIRYYSAAQVSSFLELVSIESADARGIVNGLASCLESHN

Radius of gyration: 17.3 Å; chains: 1; bounding box: 33×41×41 Å

pLDDT: mean 87.07, std 9.71, range [46.72, 95.69]

Organism: Parnassius apollo (NCBI:txid110799)